Protein AF-A0A1Q3QJT4-F1 (afdb_monomer)

Mean predicted aligned error: 7.76 Å

pLDDT: mean 80.06, std 16.24, range [39.56, 97.19]

Foldseek 3Di:
DVVVVVVVVVVVVVVVVLCVVQVVLCLVLCVVLVNNCVAAPVVVVPQFWLLVVQVSLVSSLVVCVVCVPVSQVSQHPVNRYGSVRVSVVSVVSNVVCVVGVGDTDDGPD

Solvent-accessible surface area (backbone atoms only — not comparable to full-atom values): 5935 Å² total; per-residue (Å²): 110,66,70,58,48,54,53,48,48,50,54,46,51,52,50,48,52,49,47,54,56,26,49,62,50,34,40,68,41,30,46,77,51,69,39,36,51,65,68,60,38,20,67,84,74,71,36,54,30,22,51,65,48,38,63,60,42,54,53,28,52,52,52,46,72,73,41,51,71,71,48,46,71,46,40,41,92,86,68,56,49,38,51,71,57,52,52,51,49,48,51,49,53,39,50,51,20,67,78,38,37,83,40,72,53,72,55,82,127

Nearest PDB structures (foldseek):
  5kn4-assembly1_A  TM=5.122E-01  e=4.210E+00  Thalictrum flavum subsp. glaucum
  5koc-assembly1_A  TM=4.744E-01  e=4.210E+00  Thalictrum flavum subsp. glaucum

Secondary structure (DSSP, 8-state):
-HHHHHHHHHHHHHHHHHHHHHHHHTHHHHHHTT-HHHHH-GGGGT--BHHHHHHHHHHHHHHHHH-HHHHHTT--TTSS--HHHHHHHHHHHHHHHHH-TTPBP----

Structure (mmCIF, N/CA/C/O backbone):
data_AF-A0A1Q3QJT4-F1
#
_entry.id   AF-A0A1Q3QJT4-F1
#
loop_
_atom_site.group_PDB
_atom_site.id
_atom_site.type_symbol
_atom_site.label_atom_id
_atom_site.label_alt_id
_atom_site.label_comp_id
_atom_site.label_asym_id
_atom_site.label_entity_id
_atom_site.label_seq_id
_atom_site.pdbx_PDB_ins_code
_atom_site.Cartn_x
_atom_site.Cartn_y
_atom_site.Cartn_z
_atom_site.occupancy
_atom_site.B_iso_or_equiv
_atom_site.auth_seq_id
_atom_site.auth_comp_id
_atom_site.auth_asym_id
_atom_site.auth_atom_id
_atom_site.pdbx_PDB_model_num
ATOM 1 N N . MET A 1 1 ? 15.232 27.046 -16.808 1.00 56.75 1 MET A N 1
ATOM 2 C CA . MET A 1 1 ? 14.997 25.692 -17.356 1.00 56.75 1 MET A CA 1
ATOM 3 C C . MET A 1 1 ? 15.674 24.664 -16.464 1.00 56.75 1 MET A C 1
ATOM 5 O O . MET A 1 1 ? 14.975 23.783 -16.000 1.00 56.75 1 MET A O 1
ATOM 9 N N . GLU A 1 2 ? 16.959 24.833 -16.125 1.00 54.72 2 GLU A N 1
ATOM 10 C CA . GLU A 1 2 ? 17.645 23.994 -15.119 1.00 54.72 2 GLU A CA 1
ATOM 11 C C . GLU A 1 2 ? 17.085 24.184 -13.697 1.00 54.72 2 GLU A C 1
ATOM 13 O O . GLU A 1 2 ? 16.737 23.202 -13.063 1.00 54.72 2 GLU A O 1
ATOM 18 N N . GLU A 1 3 ? 16.832 25.420 -13.248 1.00 51.59 3 GLU A N 1
ATOM 19 C CA . GLU A 1 3 ? 16.265 25.672 -11.903 1.00 51.59 3 GLU A CA 1
ATOM 20 C C . GLU A 1 3 ? 14.834 25.128 -11.695 1.00 51.59 3 GLU A C 1
ATOM 22 O O . GLU A 1 3 ? 14.424 24.865 -10.568 1.00 51.59 3 GLU A O 1
ATOM 27 N N . GLU A 1 4 ? 14.038 24.972 -12.762 1.00 54.56 4 GLU A N 1
ATOM 28 C CA . GLU A 1 4 ? 12.699 24.368 -12.650 1.00 54.56 4 GLU A CA 1
ATOM 29 C C . GLU A 1 4 ? 12.765 22.844 -12.604 1.00 54.56 4 GLU A C 1
ATOM 31 O O . GLU A 1 4 ? 11.952 22.243 -11.911 1.00 54.56 4 GL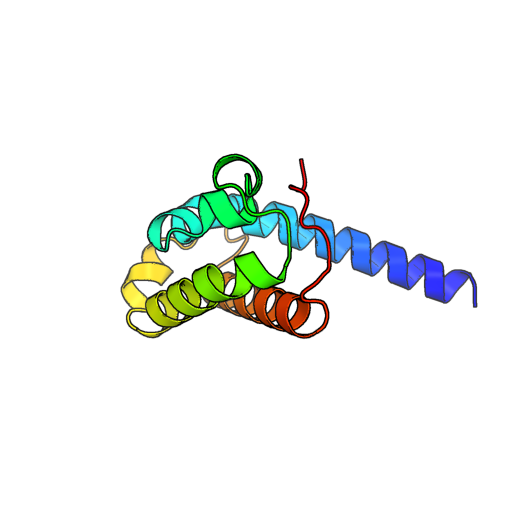U A O 1
ATOM 36 N N . LEU A 1 5 ? 13.729 22.239 -13.308 1.00 48.41 5 LEU A N 1
ATOM 37 C CA . LEU A 1 5 ? 14.010 20.804 -13.253 1.00 48.41 5 LEU A CA 1
ATOM 38 C C . LEU A 1 5 ? 14.578 20.411 -11.889 1.00 48.41 5 LEU A C 1
ATOM 40 O O . LEU A 1 5 ? 14.079 19.467 -11.294 1.00 48.41 5 LEU A O 1
ATOM 44 N N . GLU A 1 6 ? 15.517 21.193 -11.358 1.00 52.97 6 GLU A N 1
ATOM 45 C CA . GLU A 1 6 ? 16.108 20.984 -10.030 1.00 52.97 6 GLU A CA 1
ATOM 46 C C . GLU A 1 6 ? 15.046 21.119 -8.922 1.00 52.97 6 GLU A C 1
ATOM 48 O O . GLU A 1 6 ? 14.938 20.267 -8.048 1.00 52.97 6 GLU A O 1
ATOM 53 N N . ARG A 1 7 ? 14.135 22.100 -9.024 1.00 53.59 7 ARG A N 1
ATOM 54 C CA . ARG A 1 7 ? 12.981 22.216 -8.108 1.00 53.59 7 ARG A CA 1
ATOM 55 C C . ARG A 1 7 ? 11.935 21.114 -8.276 1.00 53.59 7 ARG A C 1
ATOM 57 O O . ARG A 1 7 ? 11.184 20.847 -7.337 1.00 53.59 7 ARG A O 1
ATOM 64 N N . LEU A 1 8 ? 11.815 20.532 -9.469 1.00 53.81 8 LEU A N 1
ATOM 65 C CA . LEU A 1 8 ? 10.936 19.389 -9.720 1.00 53.81 8 LEU A CA 1
ATOM 66 C C . LEU A 1 8 ? 11.533 18.113 -9.133 1.00 53.81 8 LEU A C 1
ATOM 68 O O . LEU A 1 8 ? 10.792 17.350 -8.523 1.00 53.81 8 LEU A O 1
ATOM 72 N N . GLU A 1 9 ? 12.844 17.917 -9.279 1.00 53.56 9 GLU A N 1
ATOM 73 C CA . GLU A 1 9 ? 13.592 16.819 -8.669 1.00 53.56 9 GLU A CA 1
ATOM 74 C C . GLU A 1 9 ? 13.571 16.916 -7.142 1.00 53.56 9 GLU A C 1
ATOM 76 O O . GLU A 1 9 ? 13.229 15.926 -6.506 1.00 53.56 9 GLU A O 1
ATOM 81 N N . ASP A 1 10 ? 13.783 18.096 -6.554 1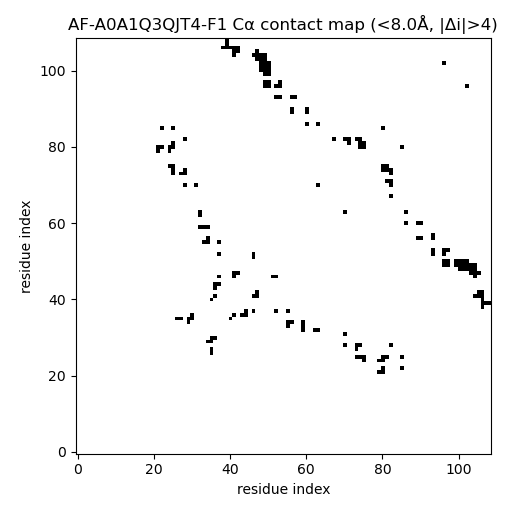.00 48.19 10 ASP A N 1
ATOM 82 C CA . ASP A 1 10 ? 13.694 18.301 -5.100 1.00 48.19 10 ASP A CA 1
ATOM 83 C C . ASP A 1 10 ? 12.280 18.046 -4.563 1.00 48.19 10 ASP A C 1
ATOM 85 O O . ASP A 1 10 ? 12.097 17.329 -3.582 1.00 48.19 10 ASP A O 1
ATOM 89 N N . ASN A 1 11 ? 11.244 18.561 -5.235 1.00 50.34 11 ASN A N 1
ATOM 90 C CA . ASN A 1 11 ? 9.858 18.273 -4.854 1.00 50.34 11 ASN A CA 1
ATOM 91 C C . ASN A 1 11 ? 9.511 16.785 -5.014 1.00 50.34 11 ASN A C 1
ATOM 93 O O . ASN A 1 11 ? 8.650 16.271 -4.296 1.00 50.34 11 ASN A O 1
ATOM 97 N N . TYR A 1 12 ? 10.133 16.104 -5.977 1.00 51.44 12 TYR A N 1
ATOM 98 C CA . TYR A 1 12 ? 9.936 14.682 -6.214 1.00 51.44 12 TYR A CA 1
ATOM 99 C C . TYR A 1 12 ? 10.670 13.832 -5.174 1.00 51.44 12 TYR A C 1
ATOM 101 O O . TYR A 1 12 ? 10.077 12.893 -4.652 1.00 51.44 12 TYR A O 1
ATOM 109 N N . GLU A 1 13 ? 11.908 14.178 -4.821 1.00 49.16 13 GLU A N 1
ATOM 110 C CA . GLU A 1 13 ? 12.677 13.579 -3.726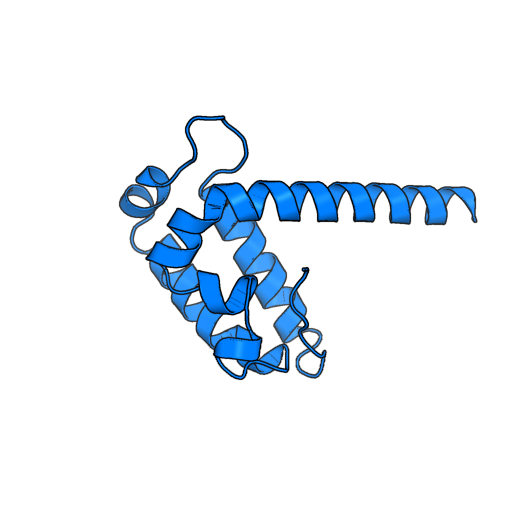 1.00 49.16 13 GLU A CA 1
ATOM 111 C C . GLU A 1 13 ? 11.967 13.787 -2.385 1.00 49.16 13 GLU A C 1
ATOM 113 O O . GLU A 1 13 ? 11.746 12.817 -1.666 1.00 49.16 13 GLU A O 1
ATOM 118 N N . ASP A 1 14 ? 11.480 14.993 -2.083 1.00 47.28 14 ASP A N 1
ATOM 119 C CA . ASP A 1 14 ? 10.703 15.263 -0.868 1.00 47.28 14 ASP A CA 1
ATOM 120 C C . ASP A 1 14 ? 9.372 14.501 -0.859 1.00 47.28 14 ASP A C 1
ATOM 122 O O . ASP A 1 14 ? 8.987 13.937 0.166 1.00 47.28 14 ASP A O 1
ATOM 126 N N . ALA A 1 15 ? 8.669 14.409 -1.994 1.00 49.59 15 ALA A N 1
ATOM 127 C CA . ALA A 1 15 ? 7.463 13.590 -2.112 1.00 49.59 15 ALA A CA 1
ATOM 128 C C . ALA A 1 15 ? 7.770 12.089 -1.983 1.00 49.59 15 ALA A C 1
ATOM 130 O O . ALA A 1 15 ? 6.982 11.335 -1.403 1.00 49.59 15 ALA A O 1
ATOM 131 N N . ARG A 1 16 ? 8.923 11.638 -2.480 1.00 52.19 16 ARG A N 1
ATOM 132 C CA . ARG A 1 16 ? 9.399 10.258 -2.386 1.00 52.19 16 ARG A CA 1
ATOM 133 C C . ARG A 1 16 ? 9.831 9.916 -0.960 1.00 52.19 16 ARG A C 1
ATOM 135 O O . ARG A 1 16 ? 9.429 8.879 -0.456 1.00 52.19 16 ARG A O 1
ATOM 142 N N . LEU A 1 17 ? 10.547 10.793 -0.265 1.00 47.50 17 LEU A N 1
ATOM 143 C CA . LEU A 1 17 ? 10.929 10.638 1.141 1.00 47.50 17 LEU A CA 1
ATOM 144 C C . LEU A 1 17 ? 9.719 10.753 2.072 1.00 47.50 17 LEU A C 1
ATOM 146 O O . LEU A 1 17 ? 9.584 9.968 3.012 1.00 47.50 17 LEU A O 1
ATOM 150 N N . ALA A 1 18 ? 8.801 11.686 1.806 1.00 47.25 18 ALA A N 1
ATOM 151 C CA . ALA A 1 18 ? 7.544 11.797 2.536 1.00 47.25 18 ALA A CA 1
ATOM 152 C C . ALA A 1 18 ? 6.679 10.556 2.317 1.00 47.25 18 ALA A C 1
ATOM 154 O O . ALA A 1 18 ? 6.164 10.009 3.288 1.00 47.25 18 ALA A O 1
ATOM 155 N N . SER A 1 19 ? 6.566 10.063 1.080 1.00 52.84 19 SER A N 1
ATOM 156 C CA . SER A 1 19 ? 5.860 8.811 0.808 1.00 52.84 19 SER A CA 1
ATOM 157 C C . SER A 1 19 ? 6.557 7.624 1.465 1.00 52.84 19 SER A C 1
ATOM 159 O O . SER A 1 19 ? 5.863 6.862 2.117 1.00 52.84 19 SER A O 1
ATOM 161 N N . HIS A 1 20 ? 7.888 7.520 1.441 1.00 57.81 20 HIS A N 1
ATOM 162 C CA . HIS A 1 20 ? 8.645 6.445 2.095 1.00 57.81 20 HIS A CA 1
ATOM 163 C C . HIS A 1 20 ? 8.492 6.440 3.630 1.00 57.81 20 HIS A C 1
ATOM 165 O O . HIS A 1 20 ? 8.301 5.395 4.253 1.00 57.81 20 HIS A O 1
ATOM 171 N N . ASN A 1 21 ? 8.527 7.611 4.273 1.00 59.84 21 ASN A N 1
ATOM 172 C CA . ASN A 1 21 ? 8.329 7.728 5.723 1.00 59.84 21 ASN A CA 1
ATOM 173 C C . ASN A 1 21 ? 6.867 7.488 6.130 1.00 59.84 21 ASN A C 1
ATOM 175 O O . ASN A 1 21 ? 6.588 6.881 7.167 1.00 59.84 21 ASN A O 1
ATOM 179 N N . VAL A 1 22 ? 5.919 7.942 5.308 1.00 59.53 22 VAL A N 1
ATOM 180 C CA . VAL A 1 22 ? 4.486 7.722 5.525 1.00 59.53 22 VAL A CA 1
ATOM 181 C C . VAL A 1 22 ? 4.129 6.255 5.317 1.00 59.53 22 VAL A C 1
ATOM 183 O O . VAL A 1 22 ? 3.400 5.690 6.130 1.00 59.53 22 VAL A O 1
ATOM 186 N N . THR A 1 23 ? 4.667 5.608 4.286 1.00 64.31 23 THR A N 1
ATOM 187 C CA . THR A 1 23 ? 4.411 4.196 4.011 1.00 64.31 23 THR A CA 1
ATOM 188 C C . THR A 1 23 ? 4.954 3.332 5.150 1.00 64.31 23 THR A C 1
ATOM 190 O O . THR A 1 23 ? 4.222 2.462 5.616 1.00 64.31 23 THR A O 1
ATOM 193 N N . HIS A 1 24 ? 6.141 3.626 5.703 1.00 72.06 24 HIS A N 1
ATOM 194 C CA . HIS A 1 24 ? 6.677 2.892 6.861 1.00 72.06 24 HIS A CA 1
ATOM 195 C C . HIS A 1 24 ? 5.767 2.956 8.099 1.00 72.06 24 HIS A C 1
ATOM 197 O O . HIS A 1 24 ? 5.574 1.951 8.790 1.00 72.06 24 HIS A O 1
ATOM 203 N N . ASN A 1 25 ? 5.147 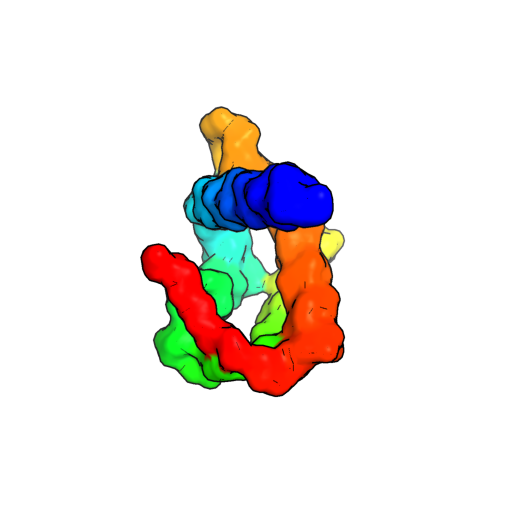4.107 8.374 1.00 83.19 25 ASN A N 1
ATOM 204 C CA . ASN A 1 25 ? 4.165 4.227 9.460 1.00 83.19 25 ASN A CA 1
ATOM 205 C C . ASN A 1 25 ? 2.863 3.465 9.172 1.00 83.19 25 ASN A C 1
ATOM 207 O O . ASN A 1 25 ? 2.139 3.091 10.097 1.00 83.19 25 ASN A O 1
ATOM 211 N N . LEU A 1 26 ? 2.575 3.217 7.897 1.00 87.00 26 LEU A N 1
ATOM 212 C CA . LEU A 1 26 ? 1.395 2.508 7.418 1.00 87.00 26 LEU A CA 1
ATOM 213 C C . LEU A 1 26 ? 1.656 1.010 7.191 1.00 87.00 26 LEU A C 1
ATOM 215 O O . LEU A 1 26 ? 0.739 0.302 6.779 1.00 87.00 26 LEU A O 1
ATOM 219 N N . ASN A 1 27 ? 2.840 0.493 7.550 1.00 88.31 27 ASN A N 1
ATOM 220 C CA . ASN A 1 27 ? 3.199 -0.928 7.433 1.00 88.31 27 ASN A CA 1
ATOM 221 C C . ASN A 1 27 ? 2.150 -1.862 8.040 1.00 88.31 27 ASN A C 1
ATOM 223 O O . ASN A 1 27 ? 1.805 -2.870 7.437 1.00 88.31 27 ASN A O 1
ATOM 227 N N . LYS A 1 28 ? 1.585 -1.507 9.202 1.00 90.62 28 LYS A N 1
ATOM 228 C CA . LYS A 1 28 ? 0.534 -2.310 9.853 1.00 90.62 28 LYS A CA 1
ATOM 229 C C . LYS A 1 28 ? -0.750 -2.378 9.025 1.00 90.62 28 LYS A C 1
ATOM 231 O O . LYS A 1 28 ? -1.391 -3.422 8.976 1.00 90.62 28 LYS A O 1
ATOM 236 N N . MET A 1 29 ? -1.120 -1.276 8.375 1.00 93.00 29 MET A N 1
ATOM 237 C CA . MET A 1 29 ? -2.276 -1.233 7.482 1.00 93.00 29 MET A CA 1
ATOM 238 C C . MET A 1 29 ? -1.993 -2.028 6.206 1.00 93.00 29 MET A C 1
ATOM 240 O O . MET A 1 29 ? -2.827 -2.831 5.799 1.00 93.00 29 MET A O 1
ATOM 244 N N . ALA A 1 30 ? -0.797 -1.866 5.631 1.00 91.44 30 ALA A N 1
ATOM 245 C CA . ALA A 1 30 ? -0.340 -2.627 4.473 1.00 91.44 30 ALA A CA 1
ATOM 246 C C . ALA A 1 30 ? -0.298 -4.137 4.757 1.00 91.44 30 ALA A C 1
ATOM 248 O O . ALA A 1 30 ? -0.707 -4.932 3.915 1.00 91.44 30 ALA A O 1
ATOM 249 N N . GLU A 1 31 ? 0.150 -4.547 5.943 1.00 91.94 31 GLU A N 1
ATOM 250 C CA . GLU A 1 31 ? 0.150 -5.943 6.384 1.00 91.94 31 GLU A CA 1
ATOM 251 C C . GLU A 1 31 ? -1.280 -6.473 6.521 1.00 91.94 31 GLU A C 1
ATOM 253 O O . GLU A 1 31 ? -1.592 -7.540 5.994 1.00 91.94 31 GLU A O 1
ATOM 258 N N . ALA A 1 32 ? -2.178 -5.690 7.128 1.00 93.25 32 ALA A N 1
ATOM 259 C CA . ALA A 1 32 ? -3.577 -6.065 7.326 1.00 93.25 32 ALA A CA 1
ATOM 260 C C . ALA A 1 32 ? -4.362 -6.285 6.017 1.00 93.25 32 ALA A C 1
ATOM 262 O O . ALA A 1 32 ? -5.361 -7.003 6.033 1.00 93.25 32 ALA A O 1
ATOM 263 N N . VAL A 1 33 ? -3.926 -5.688 4.901 1.00 93.44 33 VAL A N 1
ATOM 264 C CA . VAL A 1 33 ? -4.510 -5.892 3.556 1.00 93.44 33 VAL A CA 1
ATOM 265 C C . VAL A 1 33 ? -3.655 -6.778 2.647 1.00 93.44 33 VAL A C 1
ATOM 267 O O . VAL A 1 33 ? -3.981 -6.972 1.478 1.00 93.44 33 VAL A O 1
ATOM 270 N N . GLY A 1 34 ? -2.552 -7.324 3.166 1.00 91.38 34 GLY A N 1
ATOM 271 C CA . GLY A 1 34 ? -1.660 -8.215 2.425 1.00 91.38 34 GLY A CA 1
ATOM 272 C C . GLY A 1 34 ? -0.773 -7.531 1.377 1.00 91.38 34 GLY A C 1
ATOM 273 O O . GLY A 1 34 ? -0.247 -8.216 0.504 1.00 91.38 34 GLY A O 1
ATOM 274 N N . LEU A 1 35 ? -0.585 -6.210 1.449 1.00 90.38 35 LEU A N 1
ATOM 275 C CA . LEU A 1 35 ? 0.296 -5.451 0.551 1.00 90.38 35 LEU A CA 1
ATOM 276 C C . LEU A 1 35 ? 1.716 -5.265 1.066 1.00 90.38 35 LEU A C 1
ATOM 278 O O . LEU A 1 35 ? 2.577 -4.904 0.271 1.00 90.38 35 LEU A O 1
ATOM 282 N N . TYR A 1 36 ? 1.980 -5.495 2.354 1.00 89.69 36 TYR A N 1
ATOM 283 C CA . TYR A 1 36 ? 3.291 -5.195 2.938 1.00 89.69 36 TYR A CA 1
ATOM 284 C C . TYR A 1 36 ? 4.447 -5.800 2.126 1.00 89.69 36 TYR A C 1
ATOM 286 O O . TYR A 1 36 ? 5.331 -5.083 1.672 1.00 89.69 36 TYR A O 1
ATOM 294 N N . LYS A 1 37 ? 4.389 -7.100 1.824 1.00 86.44 37 LYS A N 1
ATOM 295 C CA . LYS A 1 37 ? 5.432 -7.740 1.011 1.00 86.44 37 LYS A CA 1
ATOM 296 C C . LYS A 1 37 ? 5.502 -7.190 -0.410 1.00 86.44 37 LYS A C 1
ATOM 298 O O . LYS A 1 37 ? 6.590 -6.988 -0.912 1.00 86.44 37 LYS A O 1
ATOM 303 N N . ALA A 1 38 ? 4.367 -6.904 -1.040 1.00 85.06 38 ALA A N 1
ATOM 304 C CA . ALA A 1 38 ? 4.350 -6.361 -2.397 1.00 85.06 38 ALA A CA 1
ATOM 305 C C . ALA A 1 38 ? 4.985 -4.964 -2.489 1.00 85.06 38 ALA A C 1
ATOM 307 O O . ALA A 1 38 ? 5.584 -4.634 -3.505 1.00 85.06 38 ALA A O 1
ATOM 308 N N . LEU A 1 39 ? 4.865 -4.153 -1.437 1.00 84.19 39 LEU A N 1
ATOM 309 C CA . LEU A 1 39 ? 5.392 -2.789 -1.405 1.00 84.19 39 LEU A CA 1
ATOM 310 C C . LEU A 1 39 ? 6.844 -2.705 -0.901 1.00 84.19 39 LEU A C 1
ATOM 312 O O . LEU A 1 39 ? 7.590 -1.872 -1.404 1.00 84.19 39 LEU A O 1
ATOM 316 N N . TRP A 1 40 ? 7.248 -3.544 0.063 1.00 83.81 40 TRP A N 1
ATOM 317 C CA . TRP A 1 40 ? 8.577 -3.475 0.703 1.00 83.81 40 TRP A CA 1
ATOM 318 C C . TRP A 1 40 ? 9.549 -4.581 0.310 1.00 83.81 40 TRP A C 1
ATOM 320 O O . TRP A 1 40 ? 10.753 -4.412 0.476 1.00 83.81 40 TRP A O 1
ATOM 330 N N . SER A 1 41 ? 9.054 -5.730 -0.138 1.00 84.00 41 SER A N 1
ATOM 331 C CA . SER A 1 41 ? 9.897 -6.876 -0.499 1.00 84.00 41 SER A CA 1
ATOM 332 C C . SER A 1 41 ? 9.282 -7.661 -1.667 1.00 84.00 41 SER A C 1
ATOM 334 O O . SER A 1 41 ? 9.011 -8.862 -1.529 1.00 84.00 41 SER A O 1
ATOM 336 N N . PRO A 1 42 ? 8.966 -6.997 -2.800 1.00 81.38 42 PRO A N 1
ATOM 337 C CA . PRO A 1 42 ? 8.338 -7.629 -3.961 1.00 81.38 42 PRO A CA 1
ATOM 338 C C . PRO A 1 42 ? 9.120 -8.852 -4.464 1.00 81.38 42 PRO A C 1
ATOM 340 O O . PRO A 1 42 ? 8.519 -9.836 -4.905 1.00 81.38 42 PRO A O 1
ATOM 343 N N . GLU A 1 43 ? 10.444 -8.851 -4.315 1.00 81.50 43 GLU A N 1
ATOM 344 C CA . GLU A 1 43 ? 11.333 -9.957 -4.651 1.00 81.50 43 GLU A CA 1
ATOM 345 C C . GLU A 1 43 ? 11.053 -11.235 -3.842 1.00 81.50 43 GLU A C 1
ATOM 347 O O . GLU A 1 43 ? 11.132 -12.332 -4.399 1.00 81.50 43 GLU A O 1
ATOM 352 N N . GLU A 1 44 ? 10.635 -11.126 -2.572 1.00 85.31 44 GLU A N 1
ATOM 353 C CA . GLU A 1 44 ? 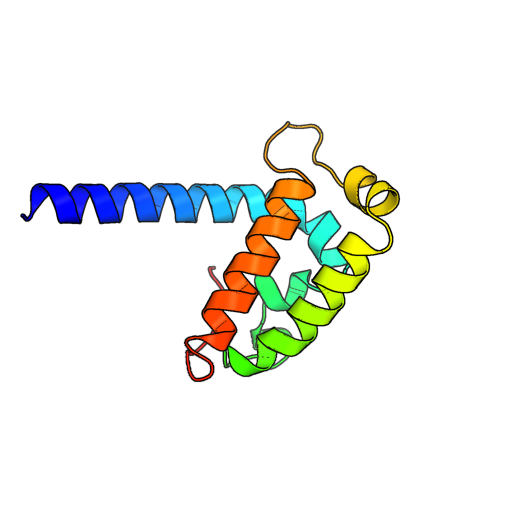10.284 -12.292 -1.744 1.00 85.31 44 GLU A CA 1
ATOM 354 C C . GLU A 1 44 ? 9.050 -13.030 -2.268 1.00 85.31 44 GLU A C 1
ATOM 356 O O . GLU A 1 44 ? 8.860 -14.215 -1.988 1.00 85.31 44 GLU A O 1
ATOM 361 N N . ILE A 1 45 ? 8.190 -12.323 -3.001 1.00 84.88 45 ILE A N 1
ATOM 362 C CA . ILE A 1 45 ? 6.960 -12.864 -3.584 1.00 84.88 45 ILE A CA 1
ATOM 363 C C . ILE A 1 45 ? 7.026 -12.935 -5.114 1.00 84.88 45 ILE A C 1
ATOM 365 O O . ILE A 1 45 ? 5.999 -13.112 -5.769 1.00 84.88 45 ILE A O 1
ATOM 369 N N . CYS A 1 46 ? 8.237 -12.842 -5.674 1.00 86.44 46 CYS A N 1
ATOM 370 C CA . CYS A 1 46 ? 8.523 -12.961 -7.104 1.00 86.44 46 CYS A CA 1
ATOM 371 C C . CYS A 1 46 ? 7.754 -11.962 -7.988 1.00 86.44 46 CYS A C 1
ATOM 373 O O . CYS A 1 46 ? 7.425 -12.264 -9.140 1.00 86.44 46 CYS A O 1
ATOM 375 N N . ILE A 1 47 ? 7.472 -10.770 -7.461 1.00 83.50 47 ILE A N 1
ATOM 376 C CA . ILE A 1 47 ? 7.015 -9.633 -8.256 1.00 83.50 47 ILE A CA 1
ATOM 377 C C . ILE A 1 47 ? 8.256 -8.934 -8.803 1.00 83.50 47 ILE A C 1
ATOM 379 O O . ILE A 1 47 ? 9.059 -8.403 -8.046 1.00 83.50 47 ILE A O 1
ATOM 383 N N . THR A 1 48 ? 8.405 -8.935 -10.124 1.00 86.94 48 THR A N 1
ATOM 384 C CA . THR A 1 48 ? 9.532 -8.292 -10.818 1.00 86.94 48 THR A CA 1
ATOM 385 C C . THR A 1 48 ? 9.071 -7.231 -11.810 1.00 86.94 48 THR A C 1
ATOM 387 O O . THR A 1 48 ? 9.891 -6.507 -12.365 1.00 86.94 48 THR A O 1
ATOM 390 N N . SER A 1 49 ? 7.764 -7.140 -12.064 1.00 85.69 49 SER A N 1
ATOM 391 C CA . SER A 1 49 ? 7.172 -6.194 -13.006 1.00 85.69 49 SER A CA 1
ATOM 392 C C . SER A 1 49 ? 5.931 -5.523 -12.434 1.00 85.69 49 SER A C 1
ATOM 394 O O . SER A 1 49 ? 5.218 -6.080 -11.593 1.00 85.69 49 SER A O 1
ATOM 396 N N . ALA A 1 50 ? 5.642 -4.327 -12.932 1.00 87.56 50 ALA A N 1
ATOM 397 C CA . ALA A 1 50 ? 4.509 -3.535 -12.489 1.00 87.56 50 ALA A CA 1
ATOM 398 C C . ALA A 1 50 ? 3.167 -4.221 -12.786 1.00 87.56 50 ALA A C 1
ATOM 400 O O . ALA A 1 50 ? 2.242 -4.149 -11.980 1.00 87.56 50 ALA A O 1
ATOM 401 N N . SER A 1 51 ? 3.065 -4.972 -13.885 1.00 88.25 51 SER A N 1
ATOM 402 C CA . SER A 1 51 ? 1.870 -5.760 -14.208 1.00 88.25 51 SER A CA 1
ATOM 403 C C . SER A 1 51 ? 1.493 -6.765 -13.109 1.00 88.25 51 SER A C 1
ATOM 405 O O . SER A 1 51 ? 0.311 -6.954 -12.817 1.00 88.25 51 SER A O 1
ATOM 407 N N . GLN A 1 52 ? 2.483 -7.359 -12.435 1.00 88.25 52 GLN A N 1
ATOM 408 C CA . GLN A 1 52 ? 2.264 -8.311 -11.343 1.00 88.25 52 GLN A CA 1
ATOM 409 C C . GLN A 1 52 ? 1.779 -7.630 -10.052 1.00 88.25 52 GLN A C 1
ATOM 411 O O . GLN A 1 52 ? 1.147 -8.288 -9.227 1.00 88.25 52 GLN A O 1
ATOM 416 N N . MET A 1 53 ? 2.015 -6.321 -9.890 1.00 88.06 53 MET A N 1
ATOM 417 C CA . MET A 1 53 ? 1.520 -5.522 -8.759 1.00 88.06 53 MET A CA 1
ATOM 418 C C . MET A 1 53 ? 0.034 -5.172 -8.872 1.00 88.06 53 MET A C 1
ATOM 420 O O . MET A 1 53 ? -0.619 -4.943 -7.853 1.00 88.06 53 MET A O 1
ATOM 424 N N . ILE A 1 54 ? -0.521 -5.154 -10.090 1.00 91.19 54 ILE A N 1
ATOM 425 C CA . ILE A 1 54 ? -1.899 -4.711 -10.355 1.00 91.19 54 ILE A CA 1
ATOM 426 C C . ILE A 1 54 ? -2.906 -5.532 -9.545 1.00 91.19 54 ILE A C 1
ATOM 428 O O . ILE A 1 54 ? -3.701 -4.963 -8.799 1.00 91.19 54 ILE A O 1
ATOM 432 N N . ALA A 1 55 ? -2.860 -6.863 -9.647 1.00 92.88 55 ALA A N 1
ATOM 433 C CA . ALA A 1 55 ? -3.837 -7.725 -8.983 1.00 92.88 55 ALA A CA 1
ATOM 434 C C . ALA A 1 55 ? -3.782 -7.638 -7.436 1.00 92.88 55 ALA A C 1
ATOM 436 O O . ALA A 1 55 ? -4.843 -7.498 -6.817 1.00 92.88 55 ALA A O 1
ATOM 437 N N . PRO A 1 56 ? -2.600 -7.664 -6.784 1.00 91.94 56 PRO A N 1
ATOM 438 C CA . PRO A 1 56 ? -2.479 -7.375 -5.354 1.00 91.94 56 PRO A CA 1
ATOM 439 C C . PRO A 1 56 ? -3.050 -6.008 -4.952 1.00 91.94 56 PRO A C 1
ATOM 441 O O . PRO A 1 56 ? -3.803 -5.927 -3.979 1.00 91.94 56 PRO A O 1
ATOM 444 N N . LEU A 1 57 ? -2.740 -4.949 -5.708 1.00 92.44 57 LEU A N 1
ATOM 445 C CA . LEU A 1 57 ? -3.211 -3.590 -5.426 1.00 92.44 57 LEU A CA 1
ATOM 446 C C . LEU A 1 57 ? -4.729 -3.469 -5.562 1.00 92.44 57 LEU A C 1
ATOM 448 O O . LEU A 1 57 ? -5.374 -2.924 -4.671 1.00 92.44 57 LEU A O 1
ATOM 452 N N . GLU A 1 58 ? -5.323 -4.012 -6.625 1.00 95.25 58 GLU A N 1
ATOM 453 C CA . GLU A 1 58 ? -6.778 -4.013 -6.815 1.00 95.25 58 GLU A CA 1
ATOM 454 C C . GLU A 1 58 ? -7.501 -4.732 -5.677 1.00 95.25 58 GLU A C 1
ATOM 456 O O . GLU A 1 58 ? -8.491 -4.221 -5.145 1.00 95.25 58 GLU A O 1
ATOM 461 N N . LYS A 1 59 ? -6.994 -5.905 -5.276 1.00 95.50 59 LYS A N 1
ATOM 462 C CA . LYS A 1 59 ? -7.555 -6.664 -4.158 1.00 95.50 59 LYS A CA 1
ATOM 463 C C . LYS A 1 59 ? -7.503 -5.849 -2.868 1.00 95.50 59 LYS A C 1
ATOM 465 O O . LYS A 1 59 ? -8.512 -5.748 -2.175 1.00 95.50 59 LYS A O 1
ATOM 470 N N . ALA A 1 60 ? -6.352 -5.265 -2.559 1.00 94.19 60 ALA A N 1
ATOM 471 C CA . ALA A 1 60 ? -6.158 -4.521 -1.327 1.00 94.19 60 ALA A CA 1
ATOM 472 C C . ALA A 1 60 ? -6.964 -3.219 -1.281 1.00 94.19 60 ALA A C 1
ATOM 474 O O . ALA A 1 60 ? -7.593 -2.943 -0.265 1.00 94.19 60 ALA A O 1
ATOM 475 N N . ILE A 1 61 ? -7.022 -2.455 -2.378 1.00 95.31 61 ILE A N 1
ATOM 476 C CA . ILE A 1 61 ? -7.866 -1.252 -2.477 1.00 95.31 61 ILE A CA 1
ATOM 477 C C . ILE A 1 61 ? -9.330 -1.619 -2.248 1.00 95.31 61 ILE A C 1
ATOM 479 O O . ILE A 1 61 ? -10.008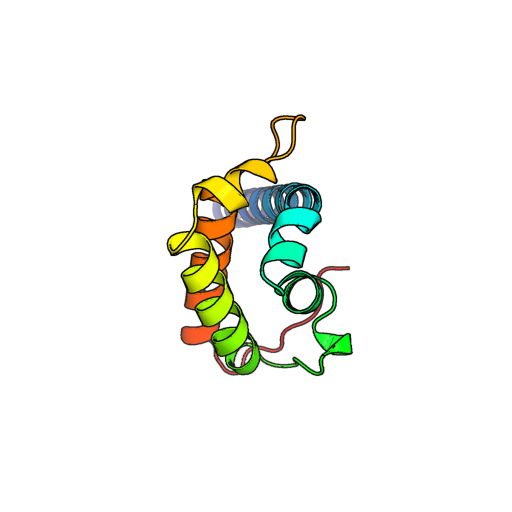 -0.964 -1.461 1.00 95.31 61 ILE A 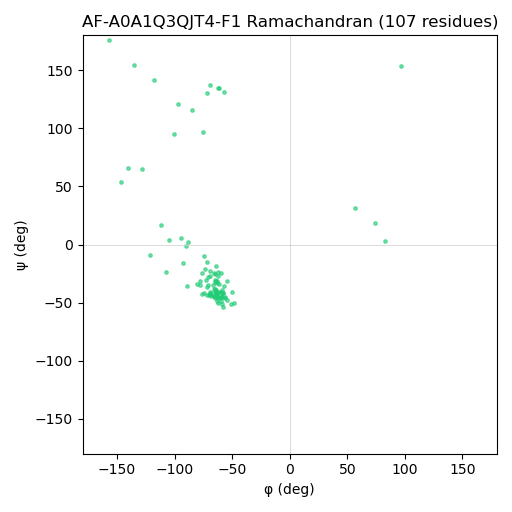O 1
ATOM 483 N N . LYS A 1 62 ? -9.804 -2.704 -2.869 1.00 96.69 62 LYS A N 1
ATOM 484 C CA . LYS A 1 62 ? -11.170 -3.186 -2.662 1.00 96.69 62 LYS A CA 1
ATOM 485 C C . LYS A 1 62 ? -11.430 -3.570 -1.204 1.00 96.69 62 LYS A C 1
ATOM 487 O O . LYS A 1 62 ? -12.504 -3.278 -0.692 1.00 96.69 62 LYS A O 1
ATOM 492 N N . GLU A 1 63 ? -10.485 -4.225 -0.529 1.00 95.81 63 GLU A N 1
ATOM 493 C CA . GLU A 1 63 ? -10.636 -4.532 0.899 1.00 95.81 63 GLU A CA 1
ATOM 494 C C . GLU A 1 63 ? -10.657 -3.274 1.769 1.00 95.81 63 GLU A C 1
ATOM 496 O O . GLU A 1 63 ? -11.541 -3.162 2.617 1.00 95.81 63 GLU A O 1
ATOM 501 N N . LEU A 1 64 ? -9.760 -2.312 1.519 1.00 94.56 64 LEU A N 1
ATOM 502 C CA . LEU A 1 64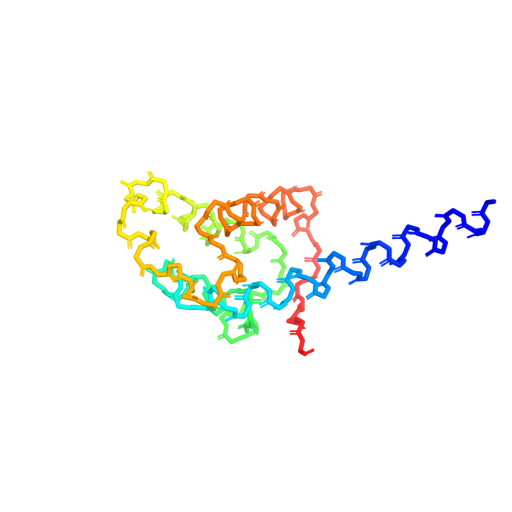 ? -9.741 -1.020 2.213 1.00 94.56 64 LEU A CA 1
ATOM 503 C C . LEU A 1 64 ? -11.099 -0.316 2.098 1.00 94.56 64 LEU A C 1
ATOM 505 O O . LEU A 1 64 ? -11.661 0.109 3.104 1.00 94.56 64 LEU A O 1
ATOM 509 N N . GLU A 1 65 ? -11.647 -0.253 0.883 1.00 95.38 65 GLU A N 1
ATOM 510 C CA . GLU A 1 65 ? -12.919 0.415 0.596 1.00 95.38 65 GLU A CA 1
ATOM 511 C C . GLU A 1 65 ? -14.143 -0.328 1.150 1.00 95.38 65 GLU A C 1
ATOM 513 O O . GLU A 1 65 ? -15.146 0.314 1.461 1.00 95.38 65 GLU A O 1
ATOM 518 N N . ASN A 1 66 ? -14.075 -1.654 1.303 1.00 97.19 66 ASN A N 1
ATOM 519 C CA . ASN A 1 66 ? -15.172 -2.444 1.867 1.00 97.19 66 ASN A CA 1
ATOM 520 C C . ASN A 1 66 ? -15.330 -2.255 3.384 1.00 97.19 66 ASN A C 1
ATOM 522 O O . ASN A 1 66 ? -16.445 -2.390 3.885 1.00 97.19 66 ASN A O 1
ATOM 526 N N . ASP A 1 67 ? -14.242 -1.985 4.114 1.00 94.81 67 ASP A N 1
ATOM 527 C CA . ASP A 1 67 ? -14.269 -1.847 5.578 1.00 94.81 67 ASP A CA 1
ATOM 528 C C . ASP A 1 67 ? -13.356 -0.710 6.083 1.00 94.81 67 ASP A C 1
ATOM 530 O O . ASP A 1 67 ? -12.353 -0.936 6.771 1.00 94.81 67 ASP A O 1
ATOM 534 N N . PRO A 1 68 ? -13.677 0.552 5.751 1.00 95.56 68 PRO A N 1
ATOM 535 C CA . PRO A 1 68 ? -12.821 1.687 6.078 1.00 95.56 68 PRO A CA 1
ATOM 536 C C . PRO A 1 68 ? -12.648 1.891 7.589 1.00 95.56 68 PRO A C 1
ATOM 538 O O . PRO A 1 68 ? -11.599 2.366 8.019 1.00 95.56 68 PRO A O 1
ATOM 541 N N . GLU A 1 69 ? -13.645 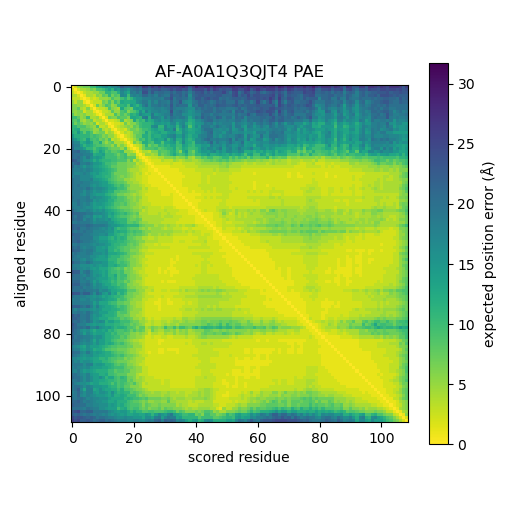1.551 8.414 1.00 95.25 69 GLU A N 1
ATOM 542 C CA . GLU A 1 69 ? -13.557 1.721 9.871 1.00 95.25 69 GLU A CA 1
ATOM 543 C C . GLU A 1 69 ? -12.545 0.759 10.497 1.00 95.25 69 GLU A C 1
ATOM 545 O O . GLU A 1 69 ? -11.709 1.192 11.297 1.00 95.25 69 GLU A O 1
ATOM 550 N N . LYS A 1 70 ? -12.540 -0.511 10.068 1.00 94.81 70 LYS A N 1
ATOM 551 C CA . LYS A 1 70 ? -11.515 -1.485 10.461 1.00 94.81 70 LYS A CA 1
ATOM 552 C C . LYS A 1 70 ? -10.118 -0.981 10.127 1.00 94.81 70 LYS A C 1
ATOM 554 O O . LYS A 1 70 ? -9.222 -1.074 10.964 1.00 94.81 70 LYS A O 1
ATOM 559 N N . TYR A 1 71 ? -9.914 -0.439 8.925 1.00 94.38 71 TYR A N 1
ATOM 560 C CA . TYR A 1 71 ? -8.573 -0.034 8.504 1.00 94.38 71 TYR A CA 1
ATOM 561 C C . TYR A 1 71 ? -8.123 1.299 9.110 1.00 94.38 71 TYR A C 1
ATOM 563 O O . TYR A 1 71 ? -6.949 1.449 9.443 1.00 94.38 71 TYR A O 1
ATOM 571 N N . LYS A 1 72 ? -9.044 2.234 9.376 1.00 94.56 72 LYS A N 1
ATOM 572 C CA . LYS A 1 72 ? -8.754 3.471 10.125 1.00 94.56 72 LYS A CA 1
ATOM 573 C C . LYS A 1 72 ? -8.236 3.210 11.540 1.00 94.56 72 LYS A C 1
ATOM 575 O O . LYS A 1 72 ? -7.489 4.038 12.057 1.00 94.56 72 LYS A O 1
ATOM 580 N N . ALA A 1 73 ? -8.550 2.062 12.145 1.00 93.75 73 ALA A N 1
ATOM 581 C CA . ALA A 1 73 ? -7.975 1.658 13.430 1.00 93.75 73 ALA A CA 1
ATOM 582 C C . ALA A 1 73 ? -6.447 1.438 13.378 1.00 93.75 73 ALA A C 1
ATOM 584 O O . ALA A 1 73 ? -5.791 1.481 14.417 1.00 93.75 73 ALA A O 1
ATOM 585 N N . TYR A 1 74 ? -5.866 1.248 12.186 1.00 92.44 74 TYR A N 1
ATOM 586 C CA . TYR A 1 74 ? -4.416 1.155 11.986 1.00 92.44 74 TYR A CA 1
ATOM 587 C C . TYR A 1 74 ? -3.741 2.513 11.752 1.00 92.44 74 TYR A C 1
ATOM 589 O O . TYR A 1 74 ? -2.530 2.544 11.529 1.00 92.44 74 TYR A O 1
ATOM 597 N N . ASN A 1 75 ? -4.481 3.630 11.797 1.00 92.25 75 ASN A N 1
ATOM 598 C CA . ASN A 1 75 ? -3.881 4.956 11.676 1.00 92.25 75 ASN A CA 1
ATOM 599 C C . ASN A 1 75 ? -2.812 5.161 12.766 1.00 92.25 75 ASN A C 1
ATOM 601 O O . ASN A 1 75 ? -3.078 4.909 13.947 1.00 92.25 75 ASN A O 1
ATOM 605 N N . PRO A 1 76 ? -1.609 5.630 12.404 1.00 87.00 76 PRO A N 1
ATOM 606 C CA . PRO A 1 76 ? -0.543 5.829 13.369 1.00 87.00 76 PRO A CA 1
ATOM 607 C C . PRO A 1 76 ? -0.876 6.994 14.314 1.00 87.00 76 PRO A C 1
ATOM 609 O O . PRO A 1 76 ? -1.329 8.060 13.899 1.00 87.00 76 PRO A O 1
ATOM 612 N N . SER A 1 77 ? -0.615 6.811 15.609 1.00 86.00 77 SER A N 1
ATOM 613 C CA . SER A 1 77 ? -0.902 7.817 16.644 1.00 86.00 77 SER A CA 1
ATOM 614 C C . SER A 1 77 ? 0.035 9.028 16.609 1.00 86.00 77 SER A C 1
ATOM 616 O O . SER A 1 77 ? -0.270 10.053 17.211 1.00 86.00 77 SER A O 1
ATOM 618 N N . ASN A 1 78 ? 1.166 8.925 15.902 1.00 82.56 78 ASN A N 1
ATOM 619 C CA . ASN A 1 78 ? 2.125 10.016 15.729 1.00 82.56 78 ASN A CA 1
ATOM 620 C C . ASN A 1 78 ? 1.637 11.098 14.743 1.00 82.56 78 ASN A C 1
ATOM 622 O O . ASN A 1 78 ? 2.261 12.152 14.663 1.00 82.56 78 ASN A O 1
ATOM 626 N N . GLY A 1 79 ? 0.540 10.853 14.011 1.00 79.50 79 GLY A N 1
ATOM 627 C CA . GLY A 1 79 ? -0.053 11.793 13.055 1.00 79.50 79 GLY A CA 1
ATOM 628 C C . GLY A 1 79 ? 0.587 11.809 11.662 1.00 79.50 79 GLY A C 1
ATOM 629 O O . GLY A 1 79 ? 0.174 12.603 10.821 1.00 79.50 79 GLY A O 1
ATOM 630 N N . TRP A 1 80 ? 1.568 10.945 11.391 1.00 79.44 80 TRP A N 1
ATOM 631 C CA . TRP A 1 80 ? 2.273 10.883 10.108 1.00 79.44 80 TRP A CA 1
ATOM 632 C C . TRP A 1 80 ? 1.730 9.743 9.246 1.00 79.44 80 TRP A C 1
ATOM 634 O O . TRP A 1 80 ? 2.168 8.598 9.367 1.00 79.44 80 TRP A O 1
ATOM 644 N N . GLY A 1 81 ? 0.792 10.081 8.358 1.00 83.44 81 GLY A N 1
ATOM 645 C CA . GLY A 1 81 ? 0.063 9.125 7.524 1.00 83.44 81 GLY A CA 1
ATOM 646 C C . GLY A 1 81 ? -1.296 8.747 8.114 1.00 83.44 81 GLY A C 1
ATOM 647 O O . GLY A 1 81 ? -1.519 8.827 9.319 1.00 83.44 81 GLY A O 1
ATOM 648 N N . ASN A 1 82 ? -2.232 8.354 7.254 1.00 90.31 82 ASN A N 1
ATOM 649 C CA . ASN A 1 82 ? -3.546 7.844 7.644 1.00 90.31 82 ASN A CA 1
ATOM 650 C C . ASN A 1 82 ? -4.136 6.979 6.517 1.00 90.31 82 ASN A C 1
ATOM 652 O O . ASN A 1 82 ? -3.562 6.877 5.433 1.00 90.31 82 ASN A O 1
ATOM 656 N N . TYR A 1 83 ? -5.293 6.382 6.785 1.00 93.56 83 TYR A N 1
ATOM 657 C CA . TYR A 1 83 ? -6.072 5.573 5.854 1.00 93.56 83 TYR A CA 1
ATOM 658 C C . TYR A 1 83 ? -6.270 6.242 4.489 1.00 93.56 83 TYR A C 1
ATOM 660 O O . TYR A 1 83 ? -5.982 5.629 3.465 1.00 93.56 83 TYR A O 1
ATOM 668 N N . ASP A 1 84 ? -6.715 7.499 4.455 1.00 90.88 84 ASP A N 1
ATOM 669 C CA . ASP A 1 84 ? -7.014 8.192 3.199 1.00 90.88 84 ASP A CA 1
ATOM 670 C C . ASP A 1 84 ? -5.741 8.417 2.366 1.00 90.88 84 ASP A C 1
ATOM 672 O O . ASP A 1 84 ? -5.747 8.236 1.144 1.00 90.88 84 ASP A O 1
ATOM 676 N N . ILE A 1 85 ? -4.623 8.727 3.032 1.00 89.56 85 ILE A N 1
ATOM 677 C CA . ILE A 1 85 ? -3.303 8.828 2.400 1.00 89.56 85 ILE A CA 1
ATOM 678 C C . ILE A 1 85 ? -2.862 7.461 1.862 1.00 89.56 85 ILE A C 1
ATOM 680 O O . ILE A 1 85 ? -2.413 7.380 0.720 1.00 89.56 85 ILE A O 1
ATOM 684 N N . PHE A 1 86 ? -3.035 6.381 2.631 1.00 91.06 86 PHE A N 1
ATOM 685 C CA . PHE A 1 86 ? -2.661 5.032 2.199 1.00 91.06 86 PHE A CA 1
ATOM 686 C C . PHE A 1 86 ? -3.459 4.568 0.975 1.00 91.06 86 PHE A C 1
ATOM 688 O O . PHE A 1 86 ? -2.885 4.062 0.011 1.00 91.06 86 PHE A O 1
ATOM 695 N N . VAL A 1 87 ? -4.779 4.778 0.978 1.00 92.25 87 VAL A N 1
ATOM 696 C CA . VAL A 1 87 ? -5.656 4.440 -0.154 1.00 92.25 87 VAL A CA 1
ATOM 697 C C . VAL A 1 87 ? -5.267 5.244 -1.393 1.00 92.25 87 VAL A C 1
ATOM 699 O O . VAL A 1 87 ? -5.173 4.682 -2.485 1.00 92.25 87 VAL A O 1
ATOM 702 N N . SER A 1 88 ? -5.011 6.544 -1.232 1.00 90.19 88 SER A N 1
ATOM 703 C CA . SER A 1 88 ? -4.591 7.416 -2.335 1.00 90.19 88 SER A CA 1
ATOM 704 C C . SER A 1 88 ? -3.247 6.978 -2.917 1.00 90.19 88 SER A C 1
ATOM 706 O O . SER A 1 88 ? -3.104 6.896 -4.136 1.00 90.19 88 SER A O 1
ATOM 708 N N . PHE A 1 89 ? -2.293 6.612 -2.057 1.00 88.75 89 PHE A N 1
ATOM 709 C CA . PHE A 1 89 ? -1.018 6.031 -2.463 1.00 88.75 89 PHE A CA 1
ATOM 710 C C . PHE A 1 89 ? -1.220 4.735 -3.261 1.00 88.75 89 PHE A C 1
ATOM 712 O O . PHE A 1 89 ? -0.742 4.643 -4.388 1.00 88.75 89 PHE A O 1
ATOM 719 N N . CYS A 1 90 ? -2.000 3.776 -2.748 1.00 90.69 90 CYS A N 1
ATOM 720 C CA . CYS A 1 90 ? -2.264 2.510 -3.443 1.00 90.69 90 CYS A CA 1
ATOM 721 C C . CYS A 1 90 ? -2.896 2.729 -4.827 1.00 90.69 90 CYS A C 1
ATOM 723 O O . CYS A 1 90 ? -2.508 2.076 -5.795 1.00 90.69 90 CYS A O 1
ATOM 725 N N . LYS A 1 91 ? -3.846 3.667 -4.942 1.00 90.94 91 LYS A N 1
ATOM 726 C CA . LYS A 1 91 ? -4.476 4.034 -6.222 1.00 90.94 91 LYS A CA 1
ATOM 727 C C . LYS A 1 91 ? -3.485 4.668 -7.197 1.00 90.94 91 LYS A C 1
ATOM 729 O O . LYS A 1 91 ? -3.542 4.358 -8.384 1.00 90.94 91 LYS A O 1
ATOM 734 N N . SER A 1 92 ? -2.583 5.515 -6.703 1.00 87.25 92 SER A N 1
ATOM 735 C CA . SER A 1 92 ? -1.518 6.118 -7.511 1.00 87.25 92 SER A CA 1
ATOM 736 C C . SER A 1 92 ? -0.562 5.052 -8.051 1.00 87.25 92 SER A C 1
ATOM 738 O O . SER A 1 92 ? -0.352 4.977 -9.258 1.00 87.25 92 SER A O 1
ATOM 740 N N . VAL A 1 93 ? -0.081 4.144 -7.190 1.00 85.81 93 VAL A N 1
ATOM 741 C CA . VAL A 1 93 ? 0.780 3.024 -7.610 1.00 85.81 93 VAL A CA 1
ATOM 742 C C . VAL A 1 93 ? 0.062 2.150 -8.640 1.00 85.81 93 VAL A C 1
ATOM 744 O O . VAL A 1 93 ? 0.635 1.839 -9.678 1.00 85.81 93 VAL A O 1
ATOM 747 N N . LEU A 1 94 ? -1.211 1.809 -8.410 1.00 89.19 94 LEU A N 1
ATOM 748 C CA . LEU A 1 94 ? -2.008 1.029 -9.361 1.00 89.19 94 LEU A CA 1
ATOM 749 C C . LEU A 1 94 ? -2.124 1.723 -10.726 1.00 89.19 94 LEU A C 1
ATOM 751 O O . LEU A 1 94 ? -2.043 1.059 -11.759 1.00 89.19 94 LEU A O 1
ATOM 755 N N . HIS A 1 95 ? -2.327 3.041 -10.740 1.00 87.50 95 HIS A N 1
ATOM 756 C CA . HIS A 1 95 ? -2.370 3.814 -11.977 1.00 87.50 95 HIS A CA 1
ATOM 757 C C . HIS A 1 95 ? -1.029 3.748 -12.714 1.00 87.50 95 HIS A C 1
ATOM 759 O O . HIS A 1 95 ? -1.008 3.347 -13.876 1.00 87.50 95 HIS A O 1
ATOM 765 N N . THR A 1 96 ? 0.085 4.010 -12.027 1.00 85.00 96 THR A N 1
ATOM 766 C CA . THR A 1 96 ? 1.434 3.905 -12.602 1.00 85.00 96 THR A CA 1
ATOM 767 C C . THR A 1 96 ? 1.719 2.504 -13.143 1.00 85.00 96 THR A C 1
ATOM 769 O O . THR A 1 96 ? 2.244 2.366 -14.246 1.00 85.00 96 THR A O 1
ATOM 772 N N . CYS A 1 97 ? 1.318 1.450 -12.425 1.00 87.06 97 CYS A N 1
ATOM 773 C CA . CYS A 1 97 ? 1.493 0.075 -12.889 1.00 87.06 97 CYS A CA 1
ATOM 774 C C . CYS A 1 97 ? 0.687 -0.246 -14.153 1.00 87.06 97 CYS A C 1
ATOM 776 O O . CYS A 1 97 ? 1.113 -1.079 -14.947 1.00 87.06 97 CYS A O 1
ATOM 778 N N . ARG A 1 98 ? -0.473 0.391 -14.350 1.00 87.56 98 ARG A N 1
ATOM 779 C CA . ARG A 1 98 ? -1.286 0.229 -15.565 1.00 87.56 98 ARG A CA 1
ATOM 780 C C . ARG A 1 98 ? -0.734 1.018 -16.751 1.00 87.56 98 ARG A C 1
ATOM 782 O O . ARG A 1 98 ? -0.835 0.528 -17.870 1.00 87.56 98 ARG A O 1
ATOM 789 N N . GLU A 1 99 ? -0.162 2.196 -16.510 1.00 89.94 99 GLU A N 1
ATOM 790 C CA . GLU A 1 99 ? 0.493 3.011 -17.546 1.00 89.94 99 GLU A CA 1
ATOM 791 C C . GLU A 1 99 ? 1.811 2.376 -18.018 1.00 89.94 99 GLU A C 1
ATOM 793 O O . GLU A 1 99 ? 2.148 2.426 -19.200 1.00 89.94 99 GLU A O 1
ATOM 798 N N . HIS A 1 100 ? 2.537 1.727 -17.103 1.00 88.56 100 HIS A N 1
ATOM 799 C CA . HIS A 1 100 ? 3.840 1.119 -17.369 1.00 88.56 100 HIS A CA 1
ATOM 800 C C . HIS A 1 100 ? 3.900 -0.347 -16.907 1.00 88.56 100 HIS A C 1
ATOM 802 O O . HIS A 1 100 ? 4.682 -0.671 -16.014 1.00 88.56 100 HIS A O 1
ATOM 808 N N . PRO A 1 101 ? 3.115 -1.263 -17.503 1.00 85.69 101 PRO A N 1
ATOM 809 C CA . PRO A 1 101 ? 3.009 -2.653 -17.041 1.00 85.69 101 PRO A CA 1
ATOM 810 C C . PRO A 1 101 ? 4.328 -3.437 -17.111 1.00 85.69 101 PRO A C 1
ATOM 812 O O . PRO A 1 101 ? 4.540 -4.350 -16.308 1.00 85.69 101 PRO A O 1
ATOM 815 N N . ASP A 1 102 ? 5.219 -3.054 -18.027 1.00 84.44 102 ASP A N 1
ATOM 816 C CA . ASP A 1 102 ? 6.525 -3.686 -18.237 1.00 84.44 102 ASP A CA 1
ATOM 817 C C . ASP A 1 102 ? 7.646 -3.060 -17.387 1.00 84.44 102 ASP A C 1
ATOM 819 O O . ASP A 1 102 ? 8.791 -3.508 -17.456 1.00 84.44 102 ASP A O 1
ATOM 823 N N . ALA A 1 103 ? 7.351 -2.022 -16.590 1.00 83.62 103 ALA A N 1
ATOM 824 C CA . ALA A 1 103 ? 8.344 -1.426 -15.703 1.00 83.62 103 ALA A CA 1
ATOM 825 C C . ALA A 1 103 ? 8.820 -2.453 -14.670 1.00 83.62 103 ALA A C 1
ATOM 827 O O . ALA A 1 103 ? 8.011 -3.162 -14.063 1.00 83.62 103 ALA A O 1
ATOM 828 N N . VAL A 1 104 ? 10.135 -2.516 -14.469 1.00 81.56 104 VAL A N 1
ATOM 829 C CA . VAL A 1 104 ? 10.743 -3.356 -13.435 1.00 81.56 104 VAL A CA 1
ATOM 830 C C . VAL A 1 104 ? 10.439 -2.737 -12.077 1.00 81.56 104 VAL A C 1
ATOM 832 O O . VAL A 1 104 ? 10.620 -1.536 -11.881 1.00 81.56 104 VAL A O 1
ATOM 835 N N . ILE A 1 105 ? 9.947 -3.560 -11.154 1.00 77.00 105 ILE A N 1
ATOM 836 C CA . ILE A 1 105 ? 9.711 -3.153 -9.770 1.00 77.00 105 ILE A CA 1
ATOM 837 C C . ILE A 1 105 ? 10.908 -3.605 -8.947 1.00 77.00 105 ILE A C 1
ATOM 839 O O . ILE A 1 105 ? 11.203 -4.797 -8.883 1.00 77.00 105 ILE A O 1
ATOM 843 N N . GLU A 1 106 ? 11.568 -2.647 -8.309 1.00 68.50 106 GLU A N 1
ATOM 844 C CA . GLU A 1 106 ? 12.624 -2.884 -7.331 1.00 68.50 106 GLU A CA 1
ATOM 845 C C . GLU A 1 106 ? 12.174 -2.306 -5.988 1.00 68.50 106 GLU A C 1
ATOM 847 O O . GLU A 1 106 ? 11.513 -1.263 -5.940 1.00 68.50 106 GLU A O 1
ATOM 852 N N . ALA A 1 107 ? 12.495 -2.998 -4.895 1.00 58.28 107 ALA A N 1
ATOM 853 C CA . ALA A 1 107 ? 12.244 -2.479 -3.560 1.00 58.28 107 ALA A CA 1
ATOM 854 C C . ALA A 1 107 ? 13.032 -1.175 -3.354 1.00 58.28 107 ALA A C 1
ATOM 856 O O . ALA A 1 107 ? 14.221 -1.100 -3.671 1.00 58.28 107 ALA A O 1
ATOM 857 N N . ALA A 1 108 ? 12.384 -0.153 -2.792 1.00 53.53 108 ALA A N 1
ATOM 858 C CA . ALA A 1 108 ? 13.105 0.976 -2.221 1.00 53.53 108 ALA A CA 1
ATOM 859 C C . ALA A 1 108 ? 13.700 0.502 -0.885 1.00 53.53 108 ALA A C 1
ATOM 861 O O . ALA A 1 108 ? 12.979 0.379 0.104 1.00 53.53 108 ALA A O 1
ATOM 862 N N . GLY A 1 109 ? 14.975 0.111 -0.915 1.00 39.56 109 GLY A N 1
ATOM 863 C CA . GLY A 1 109 ? 15.756 -0.243 0.274 1.00 39.56 109 GLY A CA 1
ATOM 864 C C . GLY A 1 109 ? 16.211 0.975 1.062 1.00 39.56 109 GLY A C 1
ATOM 865 O O . GLY A 1 109 ? 16.468 2.023 0.425 1.00 39.56 109 GLY A O 1
#

Sequence (109 aa):
MEEELERLEDNYEDARLASHNVTHNLNKMAEAVGLYKALWSPEEICITSASQMIAPLEKAIKELENDPEKYKAYNPSNGWGNYDIFVSFCKSVLHTCREHPDAVIEAAG

Radius of gyration: 14.66 Å; Cα contacts (8 Å, |Δi|>4): 105; chains: 1; bounding box: 33×39×35 Å